Protein AF-A0AA94XYN7-F1 (afdb_monomer)

Secondary structure (DSSP, 8-state):
---GGGSEEEEEEETTEEEE-PPPPPTTEEEEEEEEETTEEEEEEES-HHHHHHHHHHHHHTT--S-HHHHHHHHHH--EEEEEEEEEES-THHHHHHHHHHHHHH--SB--PPPTT---HHHHHHHHHHHHTT-

Sequence (135 aa):
MIDYDKLEKVGEYKDGKLSLWFKKASEEEGDVYLLKFGTDTYIGSTTCMKRRMNTHISMLRSGKHQTTKMQEIFNSNMSFDIYLLMRISGIGSVVQFAEQALIKLLNPTISSCLPKGNTCPFTSNLWTISKEISQ

pLDDT: mean 81.0, std 19.33, range [34.0, 97.38]

Structure (mmCIF, N/CA/C/O backbone):
data_AF-A0AA94XYN7-F1
#
_entry.id   AF-A0AA94XYN7-F1
#
loop_
_atom_site.group_PDB
_atom_site.id
_atom_site.type_symbol
_atom_site.label_atom_id
_atom_site.label_alt_id
_atom_site.label_comp_id
_atom_site.label_asym_id
_atom_site.label_entity_id
_atom_site.label_seq_id
_atom_site.pdbx_PDB_ins_code
_atom_site.Cartn_x
_atom_site.Cartn_y
_atom_site.Cartn_z
_atom_site.occupancy
_atom_site.B_iso_or_equiv
_atom_site.auth_seq_id
_atom_site.auth_comp_id
_atom_site.auth_asym_id
_atom_site.auth_atom_id
_atom_site.pdbx_PDB_model_num
ATOM 1 N N . MET A 1 1 ? -15.675 0.434 -10.923 1.00 64.06 1 MET A N 1
ATOM 2 C CA . MET A 1 1 ? -15.481 -0.260 -9.630 1.00 64.06 1 MET A CA 1
ATOM 3 C C . MET A 1 1 ? -14.341 -1.252 -9.811 1.00 64.06 1 MET A C 1
ATOM 5 O O . MET A 1 1 ? -14.314 -1.887 -10.857 1.00 64.06 1 MET A O 1
ATOM 9 N N . ILE A 1 2 ? -13.381 -1.318 -8.882 1.00 72.69 2 ILE A N 1
ATOM 10 C CA . ILE A 1 2 ? -12.224 -2.227 -8.986 1.00 72.69 2 ILE A CA 1
ATOM 11 C C . ILE A 1 2 ? -12.712 -3.671 -8.832 1.00 72.69 2 ILE A C 1
ATOM 13 O O . ILE A 1 2 ? -13.421 -3.980 -7.876 1.00 72.69 2 ILE A O 1
ATOM 17 N N . ASP A 1 3 ? -12.336 -4.527 -9.777 1.00 79.50 3 ASP A N 1
ATOM 18 C CA . ASP A 1 3 ? -12.620 -5.961 -9.755 1.00 79.50 3 ASP A CA 1
ATOM 19 C C . ASP A 1 3 ? -11.503 -6.680 -8.982 1.00 79.50 3 ASP A C 1
ATOM 21 O O . ASP A 1 3 ? -10.444 -6.986 -9.533 1.00 79.50 3 ASP A O 1
ATOM 25 N N . TYR A 1 4 ? -11.701 -6.855 -7.673 1.00 78.81 4 TYR A N 1
ATOM 26 C CA . TYR A 1 4 ? -10.688 -7.426 -6.778 1.00 78.81 4 TYR A CA 1
ATOM 27 C C . TYR A 1 4 ? -10.422 -8.909 -7.039 1.00 78.81 4 TYR A C 1
ATOM 29 O O . TYR A 1 4 ? -9.334 -9.375 -6.716 1.00 78.81 4 TYR A O 1
ATOM 37 N N . ASP A 1 5 ? -11.364 -9.627 -7.656 1.00 80.00 5 ASP A N 1
ATOM 38 C CA . ASP A 1 5 ? -11.214 -11.055 -7.964 1.00 80.00 5 ASP A CA 1
ATOM 39 C C . ASP A 1 5 ? -10.155 -11.293 -9.049 1.00 80.00 5 ASP A C 1
ATOM 41 O O . ASP A 1 5 ? -9.602 -12.385 -9.172 1.00 80.00 5 ASP A O 1
ATOM 45 N N . LYS A 1 6 ? -9.832 -10.248 -9.819 1.00 83.62 6 LYS A N 1
ATOM 46 C CA . LYS A 1 6 ? -8.765 -10.256 -10.826 1.00 83.62 6 LYS A CA 1
ATOM 47 C C . LYS A 1 6 ? -7.420 -9.770 -10.295 1.00 83.62 6 LYS A C 1
ATOM 49 O O . LYS A 1 6 ? -6.437 -9.818 -11.032 1.00 83.62 6 LYS A O 1
ATOM 54 N N . LEU A 1 7 ? -7.367 -9.272 -9.060 1.00 87.69 7 LEU A N 1
ATOM 55 C CA . LEU A 1 7 ? -6.137 -8.771 -8.459 1.00 87.69 7 LEU A CA 1
ATOM 56 C C . LEU A 1 7 ? -5.451 -9.858 -7.637 1.00 87.69 7 LEU A C 1
ATOM 58 O O . LEU A 1 7 ? -6.077 -10.583 -6.867 1.00 87.69 7 LEU A O 1
ATOM 62 N N . GLU A 1 8 ? -4.127 -9.925 -7.742 1.00 91.38 8 GLU A N 1
ATOM 63 C CA . GLU A 1 8 ? -3.333 -10.821 -6.911 1.00 91.38 8 GLU A CA 1
ATOM 64 C C . GLU A 1 8 ? -3.298 -10.282 -5.472 1.00 91.38 8 GLU A C 1
ATOM 66 O O . GLU A 1 8 ? -2.672 -9.253 -5.197 1.00 91.38 8 GLU A O 1
ATOM 71 N N . LYS A 1 9 ? -3.968 -10.967 -4.535 1.00 94.38 9 LYS A N 1
ATOM 72 C CA . LYS A 1 9 ? -3.825 -10.688 -3.100 1.00 94.38 9 LYS A CA 1
ATOM 73 C C . LYS A 1 9 ? -2.474 -11.218 -2.625 1.00 94.38 9 LYS A C 1
ATOM 75 O O . LYS A 1 9 ? -2.249 -12.423 -2.568 1.00 94.38 9 LYS A O 1
ATOM 80 N N . VAL A 1 10 ? -1.582 -10.311 -2.248 1.00 95.06 10 VAL A N 1
ATOM 81 C CA . VAL A 1 10 ? -0.182 -10.625 -1.911 1.00 95.06 10 VAL A CA 1
ATOM 82 C C . VAL A 1 10 ? 0.126 -10.508 -0.421 1.00 95.06 10 VAL A C 1
ATOM 84 O O . VAL A 1 10 ? 1.225 -10.849 0.025 1.00 95.06 10 VAL A O 1
ATOM 87 N N . GLY A 1 11 ? -0.839 -10.047 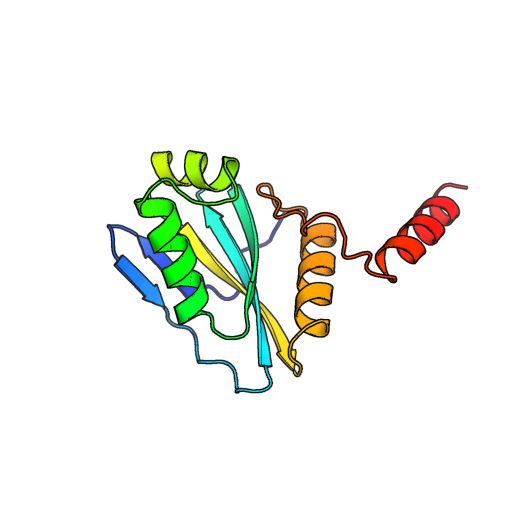0.368 1.00 95.81 11 GLY A N 1
ATOM 88 C CA . GLY A 1 11 ? -0.733 -10.029 1.815 1.00 95.81 11 GLY A CA 1
ATOM 89 C C . GLY A 1 11 ? -1.933 -9.406 2.501 1.00 95.81 11 GLY A C 1
ATOM 90 O O . GLY A 1 11 ? -2.896 -8.975 1.868 1.00 95.81 11 GLY A O 1
ATOM 91 N N . GLU A 1 12 ? -1.841 -9.347 3.819 1.00 97.38 12 GLU A N 1
ATOM 92 C CA . GLU A 1 12 ? -2.805 -8.687 4.687 1.00 97.38 12 GLU A CA 1
ATOM 93 C C . GLU A 1 12 ? -2.156 -8.319 6.021 1.00 97.38 12 GLU A C 1
ATOM 95 O O . GLU A 1 12 ? -1.203 -8.956 6.481 1.00 97.38 12 GLU A O 1
ATOM 100 N N . TYR A 1 13 ? -2.694 -7.287 6.655 1.00 97.31 13 TYR A N 1
ATOM 101 C CA . TYR A 1 13 ? -2.446 -6.976 8.050 1.00 97.31 13 TYR A CA 1
ATOM 102 C C . TYR A 1 13 ? -3.746 -7.152 8.828 1.00 97.31 13 TYR A C 1
ATOM 104 O O . TYR A 1 13 ? -4.737 -6.483 8.537 1.00 97.31 13 TYR A O 1
ATOM 112 N N . LYS A 1 14 ? -3.743 -8.047 9.815 1.00 95.94 14 LYS A N 1
ATOM 113 C CA . LYS A 1 14 ? -4.913 -8.369 10.638 1.00 95.94 14 LYS A CA 1
ATOM 114 C C . LYS A 1 14 ? -4.465 -8.872 12.008 1.00 95.94 14 LYS A C 1
ATOM 116 O O . LYS A 1 14 ? -3.401 -9.477 12.127 1.00 95.94 14 LYS A O 1
ATOM 121 N N . ASP A 1 15 ? -5.238 -8.573 13.051 1.00 92.62 15 ASP A N 1
ATOM 122 C CA . ASP A 1 15 ? -4.987 -9.033 14.428 1.00 92.62 15 ASP A CA 1
ATOM 123 C C . ASP A 1 15 ? -3.558 -8.733 14.927 1.00 92.62 15 ASP A C 1
ATOM 125 O O . ASP A 1 15 ? -2.915 -9.522 15.621 1.00 92.62 15 ASP A O 1
ATOM 129 N N . GLY A 1 16 ? -3.021 -7.574 14.525 1.00 92.44 16 GLY A N 1
ATOM 130 C CA . GLY A 1 16 ? -1.680 -7.129 14.910 1.00 92.44 16 GLY A CA 1
ATOM 131 C C . GLY A 1 16 ? -0.523 -7.780 14.144 1.00 92.44 16 GLY A C 1
ATOM 132 O O . GLY A 1 16 ? 0.635 -7.520 14.482 1.00 92.44 16 GLY A O 1
ATOM 133 N N . LYS A 1 17 ? -0.801 -8.612 13.132 1.00 94.94 17 LYS A N 1
ATOM 134 C CA . LYS A 1 17 ? 0.198 -9.380 12.378 1.00 94.94 17 LYS A CA 1
ATOM 135 C C . LYS A 1 17 ? 0.146 -9.063 10.887 1.00 94.94 17 LYS A C 1
ATOM 137 O O . LYS A 1 17 ? -0.923 -8.906 10.309 1.00 94.94 17 LYS A O 1
ATOM 142 N N . LEU A 1 18 ? 1.327 -8.992 10.273 1.00 95.50 18 LEU A N 1
ATOM 143 C CA . LEU A 1 18 ? 1.501 -8.863 8.827 1.00 95.50 18 LEU A CA 1
ATOM 144 C C . LEU A 1 18 ? 1.786 -10.241 8.223 1.00 95.50 18 LEU A C 1
ATOM 146 O O . LEU A 1 18 ? 2.810 -10.849 8.539 1.00 95.50 18 LEU A O 1
ATOM 150 N N . SER A 1 19 ? 0.921 -10.676 7.314 1.00 95.44 19 SER A N 1
ATOM 151 C CA . SER A 1 19 ? 1.116 -11.845 6.459 1.00 95.44 19 SER A CA 1
ATOM 152 C C . SER A 1 19 ? 1.441 -11.366 5.047 1.00 95.44 19 SER A C 1
ATOM 154 O O . SER A 1 19 ? 0.674 -10.615 4.452 1.00 95.44 19 SER A O 1
ATOM 156 N N . LEU A 1 20 ? 2.589 -11.772 4.506 1.00 90.69 20 LEU A N 1
ATOM 157 C CA . LEU A 1 20 ? 2.999 -11.458 3.135 1.00 90.69 20 LEU A CA 1
ATOM 158 C C . LEU A 1 20 ? 3.317 -12.756 2.396 1.00 90.69 20 LEU A C 1
ATOM 160 O O . LEU A 1 20 ? 4.221 -13.486 2.798 1.00 90.69 20 LEU A O 1
ATOM 164 N N . TRP A 1 21 ? 2.611 -12.999 1.295 1.00 89.56 21 TRP A N 1
ATOM 165 C CA . TRP A 1 21 ? 2.809 -14.145 0.392 1.00 89.56 21 TRP A CA 1
ATOM 166 C C . TRP A 1 21 ? 3.534 -13.746 -0.899 1.00 89.56 21 TRP A C 1
ATOM 168 O O . TRP A 1 21 ? 3.676 -14.526 -1.836 1.00 89.56 21 TRP A O 1
ATOM 178 N N . PHE A 1 22 ? 4.012 -12.507 -0.931 1.00 81.44 22 PHE A N 1
ATOM 179 C CA . PHE A 1 22 ? 4.655 -11.884 -2.069 1.00 81.44 22 PHE A CA 1
ATOM 180 C C . PHE A 1 22 ? 6.068 -12.419 -2.331 1.00 81.44 22 PHE A C 1
ATOM 182 O O . PHE A 1 22 ? 6.921 -12.431 -1.438 1.00 81.44 22 PHE A O 1
ATOM 189 N N . LYS A 1 23 ? 6.363 -12.761 -3.590 1.00 77.44 23 LYS A N 1
ATOM 190 C CA . LYS A 1 23 ? 7.738 -13.017 -4.043 1.00 77.44 23 LYS A CA 1
ATOM 191 C C . LYS A 1 23 ? 8.463 -11.691 -4.244 1.00 77.44 23 LYS A C 1
ATOM 193 O O . LYS A 1 23 ? 7.996 -10.857 -5.016 1.00 77.44 23 LYS A O 1
ATOM 198 N N . LYS A 1 24 ? 9.606 -11.523 -3.570 1.00 69.75 24 LYS A N 1
ATOM 199 C CA . LYS A 1 24 ? 10.456 -10.324 -3.660 1.00 69.75 24 LYS A CA 1
ATOM 200 C C . LYS A 1 24 ? 10.702 -9.965 -5.135 1.00 69.75 24 LYS A C 1
ATOM 202 O O . LYS A 1 24 ? 11.109 -10.833 -5.904 1.00 69.75 24 LYS A O 1
ATOM 207 N N . ALA A 1 25 ? 10.443 -8.710 -5.494 1.00 69.31 25 ALA A N 1
ATOM 208 C CA . ALA A 1 25 ? 10.851 -8.142 -6.773 1.00 69.31 25 ALA A CA 1
ATOM 209 C C . ALA A 1 25 ? 12.384 -8.203 -6.911 1.00 69.31 25 ALA A C 1
ATOM 211 O O . ALA A 1 25 ? 13.104 -8.197 -5.900 1.00 69.31 25 ALA A O 1
ATOM 212 N N . SER A 1 26 ? 12.888 -8.303 -8.140 1.00 74.12 26 SER A N 1
ATOM 213 C CA . SER A 1 26 ? 14.326 -8.176 -8.385 1.00 74.12 26 SER A CA 1
ATOM 214 C C . SER A 1 26 ? 14.816 -6.778 -7.966 1.00 74.12 26 SER A C 1
ATOM 216 O O . SER A 1 26 ? 14.020 -5.865 -7.747 1.00 74.12 26 SER A O 1
ATOM 218 N N . GLU A 1 27 ? 16.127 -6.587 -7.802 1.00 76.56 27 GLU A N 1
ATOM 219 C CA . GLU A 1 27 ? 16.674 -5.283 -7.371 1.00 76.56 27 GLU A CA 1
ATOM 220 C C . GLU A 1 27 ? 16.428 -4.156 -8.387 1.00 76.56 27 GLU A C 1
ATOM 222 O O . GLU A 1 27 ? 16.490 -2.978 -8.036 1.00 76.56 27 GLU A O 1
ATOM 227 N N . GLU A 1 28 ? 16.086 -4.525 -9.620 1.00 81.44 28 GLU A N 1
ATOM 228 C CA . GLU A 1 28 ? 15.788 -3.621 -10.728 1.00 81.44 28 GLU A CA 1
ATOM 229 C C . GLU A 1 28 ? 14.283 -3.412 -10.936 1.00 81.44 28 GLU A C 1
ATOM 231 O O . GLU A 1 28 ? 13.880 -2.720 -11.867 1.00 81.44 28 GLU A O 1
ATOM 236 N N . GLU A 1 29 ? 13.436 -3.991 -10.085 1.00 86.00 29 GLU A N 1
ATOM 237 C CA . GLU A 1 29 ? 11.984 -3.929 -10.210 1.00 86.00 29 GLU A CA 1
ATOM 238 C C . GLU A 1 29 ? 11.335 -3.048 -9.135 1.00 86.00 29 GLU A C 1
ATOM 240 O O . GLU A 1 29 ? 11.784 -2.937 -7.988 1.00 86.00 29 GLU A O 1
ATOM 245 N N . GLY A 1 30 ? 10.221 -2.430 -9.515 1.00 89.94 30 GLY A N 1
ATOM 246 C CA . GLY A 1 30 ? 9.301 -1.762 -8.609 1.00 89.94 30 GLY A CA 1
ATOM 247 C C . GLY A 1 30 ? 7.900 -2.348 -8.691 1.00 89.94 30 GLY A C 1
ATOM 248 O O . GLY A 1 30 ? 7.474 -2.868 -9.720 1.00 89.94 30 GLY A O 1
ATOM 249 N N . ASP A 1 31 ? 7.165 -2.209 -7.596 1.00 92.06 31 ASP A N 1
ATOM 250 C CA . ASP A 1 31 ? 5.792 -2.663 -7.463 1.00 92.06 31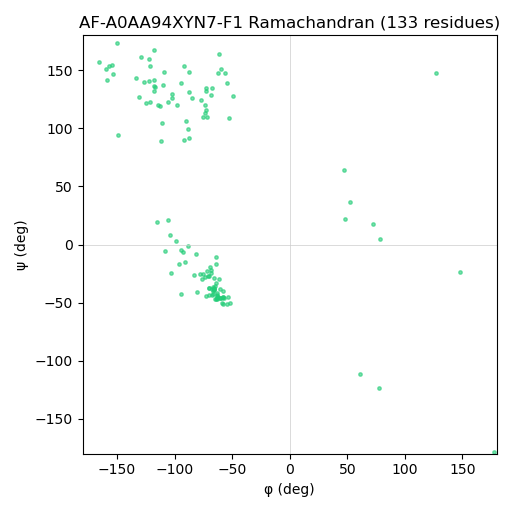 ASP A CA 1
ATOM 251 C C . ASP A 1 31 ? 4.869 -1.473 -7.205 1.00 92.06 31 ASP A C 1
ATOM 253 O O . ASP A 1 31 ? 5.151 -0.608 -6.364 1.00 92.06 31 ASP A O 1
ATOM 257 N N . VAL A 1 32 ? 3.726 -1.471 -7.886 1.00 93.50 32 VAL A N 1
ATOM 258 C CA . VAL A 1 32 ? 2.567 -0.655 -7.529 1.00 93.50 32 VAL A CA 1
ATOM 259 C C . VAL A 1 32 ? 1.559 -1.562 -6.837 1.00 93.50 32 VAL A C 1
ATOM 261 O O . VAL A 1 32 ? 1.173 -2.606 -7.368 1.00 93.50 32 VAL A O 1
ATOM 264 N N . TYR A 1 33 ? 1.143 -1.171 -5.638 1.00 94.44 33 TYR A N 1
ATOM 265 C CA . TYR A 1 33 ? 0.239 -1.938 -4.791 1.00 94.44 33 TYR A CA 1
ATOM 266 C C . TYR A 1 33 ? -1.010 -1.140 -4.443 1.00 94.44 33 TYR A C 1
ATOM 268 O O . TYR A 1 33 ? -1.026 0.093 -4.474 1.00 94.44 33 TYR A O 1
ATOM 276 N N . LEU A 1 34 ? -2.044 -1.877 -4.054 1.00 95.50 34 LEU A N 1
ATOM 277 C CA . LEU A 1 34 ? -3.276 -1.355 -3.495 1.00 95.50 34 LEU A CA 1
ATOM 278 C C . LEU A 1 34 ? -3.447 -1.880 -2.072 1.00 95.50 34 LEU A C 1
ATOM 280 O O . LEU A 1 34 ? -3.326 -3.079 -1.826 1.00 95.50 34 LEU A O 1
ATOM 284 N N . LEU A 1 35 ? -3.754 -0.982 -1.141 1.00 96.00 35 LEU A N 1
ATOM 285 C CA . LEU A 1 35 ? -4.209 -1.326 0.201 1.00 96.00 35 LEU A CA 1
ATOM 286 C C . LEU A 1 35 ? -5.717 -1.135 0.273 1.00 96.00 35 LEU A C 1
ATOM 288 O O . LEU A 1 35 ? -6.216 -0.071 -0.095 1.00 96.00 35 LEU A O 1
ATOM 292 N N . LYS A 1 36 ? -6.433 -2.148 0.753 1.00 95.38 36 LYS A N 1
ATOM 293 C CA . LYS A 1 36 ? -7.890 -2.114 0.909 1.00 95.38 36 LYS A CA 1
ATOM 294 C C . LYS A 1 36 ? -8.251 -2.149 2.390 1.00 95.38 36 LYS A C 1
ATOM 296 O O . LYS A 1 36 ? -7.947 -3.119 3.080 1.00 95.38 36 LYS A O 1
ATOM 301 N N . PHE A 1 37 ? -8.924 -1.106 2.857 1.00 94.06 37 PHE A N 1
ATOM 302 C CA . PHE A 1 37 ? -9.420 -0.948 4.220 1.00 94.06 37 PHE A CA 1
ATOM 303 C C . PHE A 1 37 ? -10.951 -0.994 4.198 1.00 94.06 37 PHE A C 1
ATOM 305 O O . PHE A 1 37 ? -11.610 0.032 4.033 1.00 94.06 37 PHE A O 1
ATOM 312 N N . GLY A 1 38 ? -11.541 -2.184 4.310 1.00 89.19 38 GLY A N 1
ATOM 313 C CA . GLY A 1 38 ? -12.984 -2.336 4.106 1.00 89.19 38 GLY A CA 1
ATOM 314 C C . GLY A 1 38 ? -13.380 -1.921 2.683 1.00 89.19 38 GLY A C 1
ATOM 315 O O . GLY A 1 38 ? -13.011 -2.594 1.721 1.00 89.19 38 GLY A O 1
ATOM 316 N N . THR A 1 39 ? -14.117 -0.817 2.543 1.00 89.75 39 THR A N 1
ATOM 317 C CA . THR A 1 39 ? -14.512 -0.239 1.244 1.00 89.75 39 THR A CA 1
ATOM 318 C C . THR A 1 39 ? -13.522 0.787 0.700 1.00 89.75 39 THR A C 1
ATOM 320 O O . THR A 1 39 ? -13.595 1.137 -0.478 1.00 89.75 39 THR A O 1
ATOM 323 N N . ASP A 1 40 ? -12.610 1.279 1.536 1.00 92.69 40 ASP A N 1
ATOM 324 C CA . ASP A 1 40 ? -11.652 2.304 1.155 1.00 92.69 40 ASP A CA 1
ATOM 325 C C . ASP A 1 40 ? -10.382 1.716 0.553 1.00 92.69 40 ASP A C 1
ATOM 327 O O . ASP A 1 40 ? -9.936 0.626 0.915 1.00 92.69 40 ASP A O 1
ATOM 331 N N . THR A 1 41 ? -9.773 2.455 -0.369 1.00 94.19 41 THR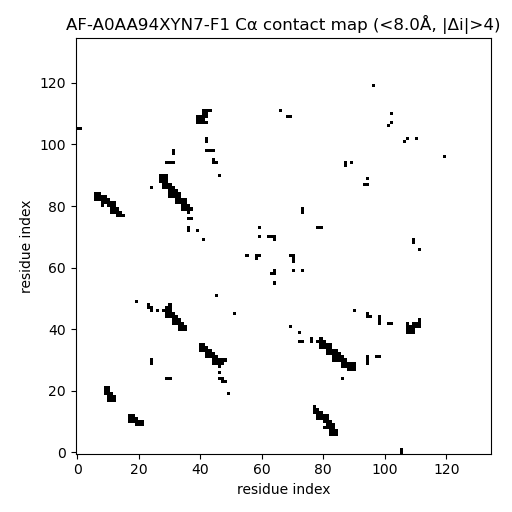 A N 1
ATOM 332 C CA . THR A 1 41 ? -8.583 2.007 -1.091 1.00 94.19 41 THR A CA 1
ATOM 333 C C . THR A 1 41 ? -7.516 3.075 -1.151 1.00 94.19 41 THR A C 1
ATOM 335 O O . THR A 1 41 ? -7.807 4.255 -1.313 1.00 94.19 41 THR A O 1
ATOM 338 N N . TYR A 1 42 ? -6.270 2.636 -1.051 1.00 94.19 42 TYR A N 1
ATOM 339 C CA . TYR A 1 42 ? -5.068 3.441 -1.200 1.00 94.19 42 TYR A CA 1
ATOM 340 C C . TYR A 1 42 ? -4.169 2.788 -2.244 1.00 94.19 42 TYR A C 1
ATOM 342 O O . TYR A 1 42 ? -4.033 1.567 -2.249 1.00 94.19 42 TYR A O 1
ATOM 350 N N . ILE A 1 43 ? -3.531 3.584 -3.096 1.00 93.94 43 ILE A N 1
ATOM 351 C CA . ILE A 1 43 ? -2.535 3.100 -4.056 1.00 93.94 43 ILE A CA 1
ATOM 352 C C . ILE A 1 43 ? -1.201 3.739 -3.711 1.00 93.94 43 ILE A C 1
ATOM 354 O O . ILE A 1 43 ? -1.129 4.938 -3.456 1.00 93.94 43 ILE A O 1
ATOM 358 N N . GLY A 1 44 ? -0.148 2.933 -3.726 1.00 93.19 44 GLY A N 1
ATOM 359 C CA . GLY A 1 44 ? 1.209 3.414 -3.551 1.00 93.19 44 GLY A CA 1
ATOM 360 C C . GLY A 1 44 ? 2.200 2.540 -4.296 1.00 93.19 44 GLY A C 1
ATOM 361 O O . GLY A 1 44 ? 1.861 1.481 -4.821 1.00 93.19 44 GLY A O 1
ATOM 362 N N . SER A 1 45 ? 3.451 2.980 -4.316 1.00 92.62 45 SER A N 1
ATOM 363 C CA . SER A 1 45 ? 4.530 2.221 -4.934 1.00 92.62 45 SER A CA 1
ATOM 364 C C . SER A 1 45 ? 5.748 2.034 -4.037 1.00 92.62 45 SER A C 1
ATOM 366 O O . SER A 1 45 ? 5.916 2.689 -2.988 1.00 92.62 45 SER A O 1
ATOM 368 N N . THR A 1 46 ? 6.574 1.053 -4.402 1.00 91.12 46 THR A N 1
ATOM 369 C CA . THR A 1 46 ? 7.796 0.701 -3.682 1.00 91.12 46 THR A CA 1
ATOM 370 C C . THR A 1 46 ? 8.719 -0.209 -4.492 1.00 91.12 46 THR A C 1
ATOM 372 O O . THR A 1 46 ? 8.268 -0.945 -5.352 1.00 91.12 46 THR A O 1
ATOM 375 N N . THR A 1 47 ? 10.008 -0.215 -4.158 1.00 89.31 47 THR A N 1
ATOM 376 C CA . THR A 1 47 ? 10.976 -1.241 -4.594 1.00 89.31 47 THR A CA 1
ATOM 377 C C . THR A 1 47 ? 11.135 -2.371 -3.571 1.00 89.31 47 THR A C 1
ATOM 379 O O . THR A 1 47 ? 11.875 -3.325 -3.777 1.00 89.31 47 THR A O 1
ATOM 382 N N . CYS A 1 48 ? 10.492 -2.261 -2.402 1.00 88.56 48 CYS A N 1
ATOM 383 C CA . CYS A 1 48 ? 10.553 -3.286 -1.366 1.00 88.56 48 CYS A CA 1
ATOM 384 C C . CYS A 1 48 ? 9.256 -3.317 -0.555 1.00 88.56 48 CYS A C 1
ATOM 386 O O . CYS A 1 48 ? 9.110 -2.603 0.446 1.00 88.56 48 CYS A O 1
ATOM 388 N N . MET A 1 49 ? 8.341 -4.202 -0.965 1.00 90.31 49 MET A N 1
ATOM 389 C CA . MET A 1 49 ? 7.021 -4.382 -0.354 1.00 90.31 49 MET A CA 1
ATOM 390 C C . MET A 1 49 ? 7.099 -4.578 1.161 1.00 90.31 49 MET A C 1
ATOM 392 O O . MET A 1 49 ? 6.472 -3.843 1.918 1.00 90.31 49 MET A O 1
ATOM 396 N N . LYS A 1 50 ? 7.949 -5.504 1.628 1.00 91.31 50 LYS A N 1
ATOM 397 C CA . LYS A 1 50 ? 8.101 -5.802 3.062 1.00 91.31 50 LYS A CA 1
ATOM 398 C C . LYS A 1 50 ? 8.496 -4.564 3.869 1.00 91.31 50 LYS A C 1
ATOM 400 O O . LYS A 1 50 ? 7.917 -4.305 4.922 1.00 91.31 50 LYS A O 1
ATOM 405 N N . ARG A 1 51 ? 9.465 -3.782 3.380 1.00 91.38 51 ARG A N 1
ATOM 406 C CA . ARG A 1 51 ? 9.895 -2.546 4.048 1.00 91.38 51 ARG A CA 1
ATOM 407 C C . ARG A 1 51 ? 8.764 -1.519 4.058 1.00 91.38 51 ARG A C 1
ATOM 409 O O . ARG A 1 51 ? 8.467 -0.974 5.114 1.00 91.38 51 ARG A O 1
ATOM 416 N N . ARG A 1 52 ? 8.104 -1.304 2.915 1.00 93.44 52 ARG A N 1
ATOM 417 C CA . ARG A 1 52 ? 7.006 -0.337 2.772 1.00 93.44 52 ARG A CA 1
ATOM 418 C C . ARG A 1 52 ? 5.826 -0.653 3.686 1.00 93.44 52 ARG A C 1
ATOM 420 O O . ARG A 1 52 ? 5.351 0.245 4.375 1.00 93.44 52 ARG A O 1
ATOM 427 N N . MET A 1 53 ? 5.401 -1.914 3.745 1.00 95.44 53 MET A N 1
ATOM 428 C CA . MET A 1 53 ? 4.299 -2.347 4.608 1.00 95.44 53 MET A CA 1
ATOM 429 C C . MET A 1 53 ? 4.630 -2.153 6.088 1.00 95.44 53 MET A C 1
ATOM 431 O O . MET A 1 53 ? 3.827 -1.588 6.824 1.00 95.44 53 MET A O 1
ATOM 435 N N . ASN A 1 54 ? 5.843 -2.518 6.516 1.00 94.50 54 ASN A N 1
ATOM 436 C CA . ASN A 1 54 ? 6.286 -2.266 7.888 1.00 94.50 54 ASN A CA 1
ATOM 437 C C . ASN A 1 54 ? 6.312 -0.768 8.229 1.00 94.50 54 ASN A C 1
ATOM 439 O O . ASN A 1 54 ? 5.933 -0.390 9.337 1.00 94.50 54 ASN A O 1
ATOM 443 N N . THR A 1 55 ? 6.710 0.096 7.289 1.00 95.06 55 THR A N 1
ATOM 444 C CA . THR A 1 55 ? 6.657 1.553 7.476 1.00 95.06 55 THR A CA 1
ATOM 445 C C . THR A 1 55 ? 5.221 2.046 7.655 1.00 95.06 55 THR A C 1
ATOM 447 O O . THR A 1 55 ? 4.966 2.785 8.605 1.00 95.06 55 THR A O 1
ATOM 450 N N . HIS A 1 56 ? 4.278 1.611 6.809 1.00 95.50 56 HIS A N 1
ATOM 451 C CA . HIS A 1 56 ? 2.861 1.952 6.984 1.00 95.50 56 HIS A CA 1
ATOM 452 C C . HIS A 1 56 ? 2.347 1.499 8.349 1.00 95.50 56 HIS A C 1
ATOM 454 O O . HIS A 1 56 ? 1.828 2.322 9.094 1.00 95.50 56 HIS A O 1
ATOM 460 N N . ILE A 1 57 ? 2.559 0.233 8.718 1.00 95.62 57 ILE A N 1
ATOM 461 C CA . ILE A 1 57 ? 2.094 -0.328 9.995 1.00 95.62 57 ILE A CA 1
ATOM 462 C C . ILE A 1 57 ? 2.678 0.441 11.181 1.00 95.62 57 ILE A C 1
ATOM 464 O O . ILE A 1 57 ? 1.942 0.796 12.096 1.00 95.62 57 ILE A O 1
ATOM 468 N N . SER A 1 58 ? 3.981 0.730 11.173 1.00 95.94 58 SER A N 1
ATOM 469 C CA . SER A 1 58 ? 4.639 1.473 12.254 1.00 95.94 58 SER A CA 1
ATOM 470 C C . SER A 1 58 ? 4.049 2.879 12.426 1.00 95.94 58 SER A C 1
ATOM 472 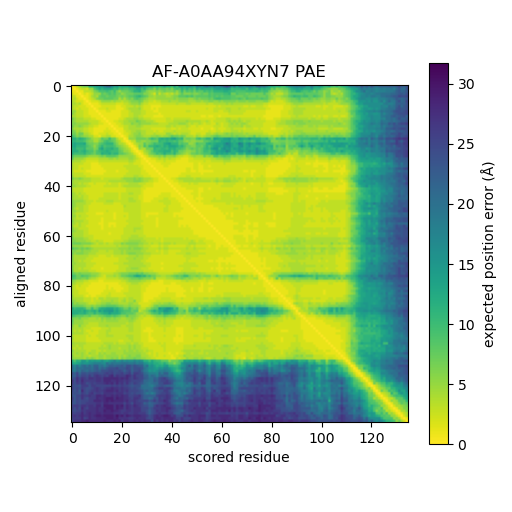O O . SER A 1 58 ? 3.703 3.285 13.539 1.00 95.94 58 SER A O 1
ATOM 474 N N . MET A 1 59 ? 3.856 3.613 11.325 1.00 94.75 59 MET A N 1
ATOM 475 C CA . MET A 1 59 ? 3.260 4.952 11.368 1.00 94.75 59 MET A CA 1
ATOM 476 C C . MET A 1 59 ? 1.785 4.914 11.781 1.00 94.75 59 MET A C 1
ATOM 478 O O . MET A 1 59 ? 1.378 5.698 12.631 1.00 94.75 59 MET A O 1
ATOM 482 N N . LEU A 1 60 ? 1.006 3.976 11.238 1.00 95.88 60 LEU A N 1
ATOM 483 C CA . LEU A 1 60 ? -0.412 3.814 11.562 1.00 95.88 60 LEU A CA 1
ATOM 484 C C . LEU A 1 60 ? -0.616 3.441 13.033 1.00 95.88 60 LEU A C 1
ATOM 486 O O . LEU A 1 60 ? -1.424 4.055 13.721 1.00 95.88 60 LEU A O 1
ATOM 490 N N . ARG A 1 61 ? 0.161 2.488 13.556 1.00 95.00 61 ARG A N 1
ATOM 491 C CA . ARG A 1 61 ? 0.084 2.084 14.969 1.00 95.00 61 ARG A CA 1
ATOM 492 C C . ARG A 1 61 ? 0.520 3.180 15.934 1.00 95.00 61 ARG A C 1
ATOM 494 O O . ARG A 1 61 ? 0.061 3.192 17.069 1.00 95.00 61 ARG A O 1
ATOM 501 N N .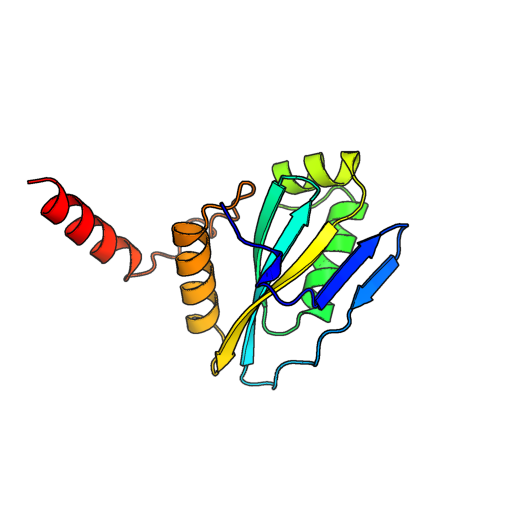 SER A 1 62 ? 1.418 4.065 15.509 1.00 95.12 62 SER A N 1
ATOM 502 C CA . SER A 1 62 ? 1.865 5.199 16.323 1.00 95.12 62 SER A CA 1
ATOM 503 C C . SER A 1 62 ? 0.997 6.449 16.165 1.00 95.12 62 SER A C 1
ATOM 505 O O . SER A 1 62 ? 1.275 7.448 16.826 1.00 95.12 62 SER A O 1
ATOM 507 N N . GLY A 1 63 ? -0.036 6.417 15.314 1.00 93.75 63 GLY A N 1
ATOM 508 C CA . GLY A 1 63 ? -0.904 7.570 15.064 1.00 93.75 63 GLY A CA 1
ATOM 509 C C . GLY A 1 63 ? -0.244 8.683 14.243 1.00 93.75 63 GLY A C 1
ATOM 510 O O . GLY A 1 63 ? -0.700 9.821 14.284 1.00 93.75 63 GLY A O 1
ATOM 511 N N . LYS A 1 64 ? 0.863 8.391 13.548 1.00 93.38 64 LYS A N 1
ATOM 512 C CA . LYS A 1 64 ? 1.723 9.376 12.865 1.00 93.38 64 LYS A CA 1
ATOM 513 C C . LYS A 1 64 ? 1.743 9.203 11.347 1.00 93.38 64 LYS A C 1
ATOM 515 O O . LYS A 1 64 ? 2.678 9.654 10.684 1.00 93.38 64 LYS A O 1
ATOM 520 N N . HIS A 1 65 ? 0.758 8.513 10.777 1.00 92.19 65 HIS A N 1
ATOM 521 C CA . HIS A 1 65 ? 0.691 8.348 9.331 1.00 92.19 65 HIS A CA 1
ATOM 522 C C . HIS A 1 65 ? 0.405 9.686 8.632 1.00 92.19 65 HIS A C 1
ATOM 524 O O . HIS A 1 65 ? -0.471 10.438 9.042 1.00 92.19 65 HIS A O 1
ATOM 530 N N . GLN A 1 66 ? 1.140 9.975 7.554 1.00 88.38 66 GLN A N 1
ATOM 531 C CA . GLN A 1 66 ? 1.071 11.265 6.849 1.00 88.38 66 GLN A CA 1
ATOM 532 C C . GLN A 1 66 ? -0.300 11.527 6.212 1.00 88.38 66 GLN A C 1
ATOM 534 O O . GLN A 1 66 ? -0.749 12.665 6.119 1.00 88.38 66 GLN A O 1
ATOM 539 N N . THR A 1 67 ? -0.968 10.469 5.759 1.00 88.12 67 THR A N 1
ATOM 540 C CA . THR A 1 67 ? -2.322 10.548 5.206 1.00 88.12 67 THR A CA 1
ATOM 541 C C . THR A 1 67 ? -3.344 10.409 6.331 1.00 88.12 67 THR A C 1
ATOM 543 O O . THR A 1 67 ? -3.647 9.284 6.733 1.00 88.12 67 THR A O 1
ATOM 546 N N . THR A 1 68 ? -3.896 11.530 6.806 1.00 90.31 68 THR A N 1
ATOM 547 C CA . THR A 1 68 ? -4.873 11.572 7.913 1.00 90.31 68 THR A CA 1
ATOM 548 C C . THR A 1 68 ? -6.063 10.648 7.673 1.00 90.31 68 THR A C 1
ATOM 550 O O . THR A 1 68 ? -6.385 9.837 8.532 1.00 90.31 68 THR A O 1
ATOM 553 N N . LYS A 1 69 ? -6.634 10.658 6.461 1.00 90.69 69 LYS A N 1
ATOM 554 C CA . LYS A 1 69 ? -7.755 9.775 6.101 1.00 90.69 69 LYS A CA 1
ATOM 555 C C . LYS A 1 69 ? -7.418 8.287 6.279 1.00 90.69 69 LYS A C 1
ATOM 557 O O . LYS A 1 69 ? -8.229 7.513 6.769 1.00 90.69 69 LYS A O 1
ATOM 562 N N . MET A 1 70 ? -6.201 7.881 5.917 1.00 92.69 70 MET A N 1
ATOM 563 C CA . MET A 1 70 ? -5.740 6.500 6.097 1.00 92.69 70 MET A CA 1
ATOM 564 C C . MET A 1 70 ? -5.583 6.145 7.581 1.00 92.69 70 MET A C 1
ATOM 566 O O . MET A 1 70 ? -5.913 5.031 7.977 1.00 92.69 70 MET A O 1
ATOM 570 N N . GLN A 1 71 ? -5.106 7.091 8.397 1.00 94.38 71 GLN A N 1
ATOM 571 C CA . GLN A 1 71 ? -4.998 6.928 9.847 1.00 94.38 71 GLN A CA 1
ATOM 572 C C . GLN A 1 71 ? -6.375 6.758 10.498 1.00 94.38 71 GLN A C 1
ATOM 574 O O . GLN A 1 71 ? -6.556 5.849 11.301 1.00 94.38 71 GLN A O 1
ATOM 579 N N . GLU A 1 72 ? -7.337 7.608 10.136 1.00 94.06 72 GLU A N 1
ATOM 580 C CA . GLU A 1 72 ? -8.715 7.557 10.637 1.00 94.06 72 GLU A CA 1
ATOM 581 C C . GLU A 1 72 ? -9.367 6.208 10.325 1.00 94.06 72 GLU A C 1
ATOM 583 O O . GLU A 1 72 ? -9.850 5.532 11.231 1.00 94.06 72 GLU A O 1
ATOM 588 N N . ILE A 1 73 ? -9.292 5.766 9.066 1.00 93.69 73 ILE A N 1
ATOM 589 C CA . ILE A 1 73 ? -9.859 4.483 8.631 1.00 93.69 73 ILE A CA 1
ATOM 590 C C . ILE A 1 73 ? -9.175 3.305 9.339 1.00 93.69 73 ILE A C 1
ATOM 592 O O . ILE A 1 73 ? -9.834 2.351 9.763 1.00 93.69 73 ILE A O 1
ATOM 596 N N . PHE A 1 74 ? -7.850 3.354 9.492 1.00 94.62 74 PHE A N 1
ATOM 597 C CA . PHE A 1 74 ? -7.122 2.302 10.193 1.00 94.62 74 PHE A 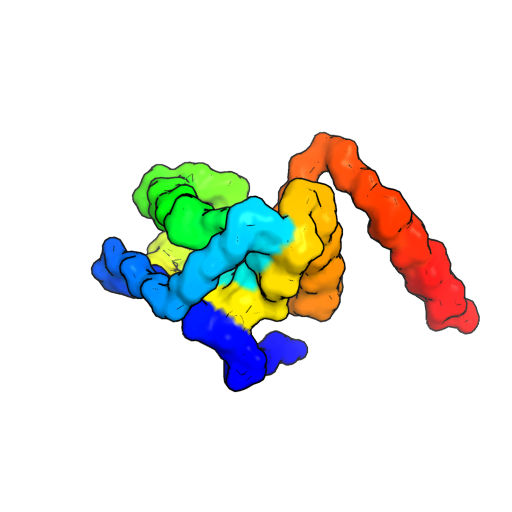CA 1
ATOM 598 C C . PHE A 1 74 ? -7.485 2.233 11.677 1.00 94.62 74 PHE A C 1
ATOM 600 O O . PHE A 1 74 ? -7.605 1.132 12.200 1.00 94.62 74 PHE A O 1
ATOM 607 N N . ASN A 1 75 ? -7.714 3.365 12.346 1.00 93.81 75 ASN A N 1
ATOM 608 C CA . ASN A 1 75 ? -8.129 3.372 13.750 1.00 93.81 75 ASN A CA 1
ATOM 609 C C . ASN A 1 75 ? -9.473 2.654 13.964 1.00 93.81 75 ASN A C 1
ATOM 611 O O . ASN A 1 75 ? -9.687 2.078 15.027 1.00 93.81 75 ASN A O 1
ATOM 615 N N . SER A 1 76 ? -10.360 2.660 12.964 1.00 91.31 76 SER A N 1
ATOM 616 C CA . SER A 1 76 ? -11.642 1.950 13.021 1.00 91.31 76 SER A CA 1
ATOM 617 C C . SER A 1 76 ? -11.521 0.454 12.718 1.00 91.31 76 SER A C 1
ATOM 619 O O . SER A 1 76 ? -12.159 -0.355 13.383 1.00 91.31 76 SER A O 1
ATOM 621 N N . ASN A 1 77 ? -10.708 0.076 11.725 1.00 86.75 77 ASN A N 1
ATOM 622 C CA . ASN A 1 77 ? -10.689 -1.295 11.191 1.00 86.75 77 ASN A CA 1
ATOM 623 C C . ASN A 1 77 ? -9.504 -2.145 11.672 1.00 86.75 77 ASN A C 1
ATOM 625 O O . ASN A 1 77 ? -9.566 -3.374 11.624 1.00 86.75 77 ASN A O 1
ATOM 629 N N . MET A 1 78 ? -8.399 -1.502 12.064 1.00 91.88 78 MET A N 1
ATOM 630 C CA . MET A 1 78 ? -7.124 -2.096 12.500 1.00 91.88 78 MET A CA 1
ATOM 631 C C . MET A 1 78 ? -6.577 -3.198 11.573 1.00 91.88 78 MET A C 1
ATOM 633 O O . MET A 1 78 ? -5.774 -4.037 11.984 1.00 91.88 78 MET A O 1
ATOM 637 N N . SER A 1 79 ? -7.006 -3.196 10.311 1.00 95.38 79 SER A N 1
ATOM 638 C CA . SER A 1 79 ? -6.716 -4.230 9.325 1.00 95.38 79 SER A CA 1
ATOM 639 C C . SER A 1 79 ? -6.780 -3.682 7.901 1.00 95.38 79 SER A C 1
ATOM 641 O O . SER A 1 79 ? -7.446 -2.675 7.642 1.00 95.38 79 SER A O 1
ATOM 643 N N . PHE A 1 80 ? -6.053 -4.327 6.990 1.00 96.75 80 PHE A N 1
ATOM 644 C CA . PHE A 1 80 ? -6.111 -4.059 5.555 1.00 96.75 80 PHE A CA 1
ATOM 645 C C . PHE A 1 80 ? -5.587 -5.236 4.735 1.00 96.75 80 PHE A C 1
ATOM 647 O O . PHE A 1 80 ? -4.679 -5.951 5.160 1.00 96.75 80 PHE A O 1
ATOM 654 N N . ASP A 1 81 ? -6.114 -5.384 3.526 1.00 96.81 81 ASP A N 1
ATOM 655 C CA . ASP A 1 81 ? -5.589 -6.305 2.520 1.00 96.81 81 ASP A CA 1
ATOM 656 C C . ASP A 1 81 ? -4.574 -5.598 1.616 1.00 96.81 81 ASP A C 1
ATOM 658 O O . ASP A 1 81 ? -4.655 -4.386 1.405 1.00 96.81 81 ASP A O 1
ATOM 662 N N . ILE A 1 82 ? -3.650 -6.368 1.042 1.00 96.69 82 ILE A N 1
ATOM 663 C CA . ILE A 1 82 ? -2.610 -5.892 0.130 1.00 96.69 82 ILE A CA 1
ATOM 664 C C . ILE A 1 82 ? -2.764 -6.624 -1.202 1.00 96.69 82 ILE A C 1
ATOM 666 O O . ILE A 1 82 ? -2.668 -7.852 -1.258 1.00 96.69 82 ILE A O 1
ATOM 670 N N . TYR A 1 83 ? -2.941 -5.865 -2.277 1.00 95.50 83 TYR A N 1
ATOM 671 C CA . TYR A 1 83 ? -3.038 -6.373 -3.642 1.00 95.50 83 TYR A CA 1
ATOM 672 C C . TYR A 1 83 ? -1.895 -5.828 -4.496 1.00 95.50 83 TYR A C 1
ATOM 674 O O . TYR A 1 83 ? -1.516 -4.661 -4.363 1.00 95.50 83 TYR A O 1
ATOM 682 N N . LEU A 1 84 ? -1.357 -6.657 -5.387 1.00 93.44 84 LEU A N 1
ATOM 683 C CA . LEU A 1 84 ? -0.421 -6.212 -6.414 1.00 93.44 84 LEU A CA 1
ATOM 684 C C . LEU A 1 84 ? -1.212 -5.700 -7.620 1.00 93.44 84 LEU A C 1
ATOM 686 O O . LEU A 1 84 ? -2.063 -6.409 -8.152 1.00 93.44 84 LEU A O 1
ATOM 690 N N . LEU A 1 85 ? -0.933 -4.468 -8.047 1.00 93.00 85 LEU A N 1
ATOM 691 C CA . LEU A 1 85 ? -1.522 -3.903 -9.262 1.00 93.00 85 LEU A CA 1
ATOM 692 C C . LEU A 1 85 ? -0.609 -4.101 -10.467 1.00 93.00 85 LEU A C 1
ATOM 694 O O . LEU A 1 85 ? -1.078 -4.398 -11.561 1.00 93.00 85 LEU A O 1
ATOM 698 N N . MET A 1 86 ? 0.692 -3.884 -10.279 1.00 90.56 86 MET A N 1
ATOM 699 C CA . MET A 1 86 ? 1.660 -3.936 -11.365 1.00 90.56 86 MET A CA 1
ATOM 700 C C . MET A 1 86 ? 3.063 -4.163 -10.820 1.00 90.56 86 MET A C 1
ATOM 702 O O . MET A 1 86 ? 3.440 -3.564 -9.812 1.00 90.56 86 MET A O 1
ATOM 706 N N . ARG A 1 87 ? 3.847 -4.967 -11.537 1.00 90.25 87 ARG A N 1
ATOM 707 C CA . ARG A 1 87 ? 5.299 -5.042 -11.390 1.00 90.25 87 ARG A CA 1
ATOM 708 C C . ARG A 1 87 ? 5.959 -4.440 -12.619 1.00 90.25 87 ARG A C 1
ATOM 710 O O . ARG A 1 87 ? 5.508 -4.674 -13.738 1.00 90.25 87 ARG A O 1
ATOM 717 N N . ILE A 1 88 ? 6.995 -3.646 -12.399 1.00 88.06 88 ILE A N 1
ATOM 718 C CA . ILE A 1 88 ? 7.619 -2.820 -13.424 1.00 88.06 88 ILE A CA 1
ATOM 719 C C . ILE A 1 88 ? 9.118 -3.049 -13.375 1.00 88.06 88 ILE A C 1
ATOM 721 O O . ILE A 1 88 ? 9.733 -2.875 -12.326 1.00 88.06 88 ILE A O 1
ATOM 725 N N . SER A 1 89 ? 9.702 -3.394 -14.518 1.00 83.50 89 SER A N 1
ATOM 726 C CA . SER A 1 89 ? 11.149 -3.368 -14.703 1.00 83.50 89 SER A CA 1
ATOM 727 C C . SER A 1 89 ? 11.600 -1.909 -14.802 1.00 83.50 89 SER A C 1
ATOM 729 O O . SER A 1 89 ? 11.191 -1.180 -15.706 1.00 83.50 89 SER A O 1
ATOM 731 N N . GLY A 1 90 ? 12.397 -1.463 -13.838 1.00 74.94 90 GLY A N 1
ATOM 732 C CA . GLY A 1 90 ? 12.822 -0.080 -13.660 1.00 74.94 90 GLY A CA 1
ATOM 733 C C . GLY A 1 90 ? 12.546 0.436 -12.246 1.00 74.94 90 GLY A C 1
ATOM 734 O O . GLY A 1 90 ? 11.556 0.087 -11.607 1.00 74.94 90 GLY A O 1
ATOM 735 N N . ILE A 1 91 ? 13.418 1.325 -11.767 1.00 75.00 91 ILE A N 1
ATOM 736 C CA . ILE A 1 91 ? 13.326 1.964 -10.446 1.00 75.00 91 ILE A CA 1
ATOM 737 C C . ILE A 1 91 ? 13.166 3.486 -10.570 1.00 75.00 91 ILE A C 1
ATOM 739 O O . ILE A 1 91 ? 13.364 4.079 -11.629 1.00 75.00 91 ILE A O 1
ATOM 743 N N . GLY A 1 92 ? 12.806 4.146 -9.468 1.00 78.31 92 GLY A N 1
ATOM 744 C CA . GLY A 1 92 ? 12.737 5.607 -9.407 1.00 78.31 92 GLY A CA 1
ATOM 745 C C . GLY A 1 92 ? 11.490 6.183 -10.081 1.00 78.31 92 GLY A C 1
ATOM 746 O O . GLY A 1 92 ? 10.367 5.859 -9.690 1.00 78.31 92 GLY A O 1
ATOM 747 N N . SER A 1 93 ? 11.681 7.079 -11.053 1.00 81.81 93 SER A N 1
ATOM 748 C CA . SER A 1 93 ? 10.595 7.864 -11.657 1.00 81.81 93 SER A CA 1
ATOM 749 C C . SER A 1 93 ? 9.581 7.002 -12.411 1.00 81.81 93 SER A C 1
ATOM 751 O O . SER A 1 93 ? 8.389 7.275 -12.326 1.00 81.81 93 SER A O 1
ATOM 753 N N . VAL A 1 94 ? 10.015 5.922 -13.069 1.00 84.25 94 VAL A N 1
ATOM 754 C CA . VAL A 1 94 ? 9.139 5.006 -13.829 1.00 84.25 94 VAL A CA 1
ATOM 755 C C . VAL A 1 94 ? 8.036 4.420 -12.944 1.00 84.25 94 VAL A C 1
ATOM 757 O O . VAL A 1 94 ? 6.857 4.445 -13.297 1.00 84.25 94 VAL A O 1
ATOM 760 N N . VAL A 1 95 ? 8.411 3.965 -11.751 1.00 85.81 95 VAL A N 1
AT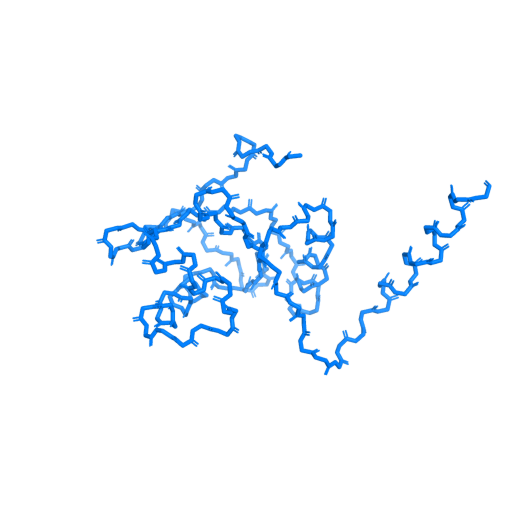OM 761 C CA . VAL A 1 95 ? 7.492 3.364 -10.779 1.00 85.81 95 VAL A CA 1
ATOM 762 C C . VAL A 1 95 ? 6.501 4.406 -10.249 1.00 85.81 95 VAL A C 1
ATOM 764 O O . VAL A 1 95 ? 5.307 4.133 -10.130 1.00 85.81 95 VAL A O 1
ATOM 767 N N . GLN A 1 96 ? 6.976 5.632 -10.003 1.00 86.38 96 GLN A N 1
ATOM 768 C CA . GLN A 1 96 ? 6.120 6.749 -9.593 1.00 86.38 96 GLN A CA 1
ATOM 769 C C . GLN A 1 96 ? 5.133 7.147 -10.698 1.00 86.38 96 GLN A C 1
ATOM 771 O O . GLN A 1 96 ? 3.975 7.439 -10.406 1.00 86.38 96 GLN A O 1
ATOM 776 N N . PHE A 1 97 ? 5.546 7.133 -11.969 1.00 85.88 97 PHE A N 1
ATOM 777 C CA . PHE A 1 97 ? 4.648 7.428 -13.087 1.00 85.88 97 PHE A CA 1
ATOM 778 C C . PHE A 1 97 ? 3.517 6.404 -13.194 1.00 85.88 97 PHE A C 1
ATOM 780 O O . PHE A 1 97 ? 2.360 6.792 -13.365 1.00 85.88 97 PHE A O 1
ATOM 787 N N . ALA A 1 98 ? 3.826 5.117 -13.045 1.00 89.19 98 ALA A N 1
ATOM 788 C CA . ALA A 1 98 ? 2.813 4.070 -13.068 1.00 89.19 98 ALA A CA 1
ATOM 789 C C . ALA A 1 98 ? 1.844 4.159 -11.880 1.00 89.19 98 ALA A C 1
ATOM 791 O O . ALA A 1 98 ? 0.639 4.000 -12.067 1.00 89.19 98 ALA A O 1
ATOM 792 N N . GLU A 1 99 ? 2.342 4.492 -10.683 1.00 91.06 99 GLU A N 1
ATOM 793 C CA . GLU A 1 99 ? 1.498 4.790 -9.519 1.00 91.06 99 GLU A CA 1
ATOM 794 C C . GLU A 1 99 ? 0.481 5.891 -9.849 1.00 91.06 99 GLU A C 1
ATOM 796 O O . GLU A 1 99 ? -0.719 5.710 -9.658 1.00 91.06 99 GLU A O 1
ATOM 801 N N . GLN A 1 100 ? 0.941 7.014 -10.406 1.00 88.88 100 GLN A N 1
ATOM 802 C CA . GLN A 1 100 ? 0.073 8.145 -10.741 1.00 88.88 100 GLN A CA 1
ATOM 803 C C . GLN A 1 100 ? -0.926 7.815 -11.858 1.00 88.88 100 GLN A C 1
ATOM 805 O O . GLN A 1 100 ? -2.071 8.269 -11.812 1.00 88.88 100 GLN A O 1
ATOM 810 N N . ALA A 1 101 ? -0.525 7.014 -12.848 1.00 87.75 101 ALA A N 1
ATOM 811 C CA . ALA A 1 101 ? -1.430 6.531 -13.886 1.00 87.75 101 ALA A CA 1
ATOM 812 C C . ALA A 1 101 ? -2.548 5.657 -13.291 1.00 87.75 101 ALA A C 1
ATOM 814 O O . ALA A 1 101 ? -3.722 5.867 -13.600 1.00 87.75 101 ALA A O 1
ATOM 815 N N . LEU A 1 102 ? -2.205 4.738 -12.384 1.00 89.44 102 LEU A N 1
ATOM 816 C CA . LEU A 1 102 ? -3.168 3.859 -11.718 1.00 89.44 102 LEU A CA 1
ATOM 817 C C . LEU A 1 102 ? -4.069 4.609 -10.732 1.00 89.44 102 LEU A C 1
ATOM 819 O O . LEU A 1 102 ? -5.263 4.328 -10.688 1.00 89.44 102 LEU A O 1
ATOM 823 N N . ILE A 1 103 ? -3.553 5.605 -10.005 1.00 89.62 103 ILE A N 1
ATOM 824 C CA . ILE A 1 103 ? -4.375 6.491 -9.163 1.00 89.62 103 ILE A CA 1
ATOM 825 C C . ILE A 1 103 ? -5.437 7.197 -10.009 1.00 89.62 103 ILE A C 1
ATOM 827 O O . ILE A 1 103 ? -6.601 7.229 -9.624 1.00 89.62 103 ILE A O 1
ATOM 831 N N . LYS A 1 104 ? -5.067 7.728 -11.180 1.00 86.75 104 LYS A N 1
ATOM 832 C CA . LYS A 1 104 ? -6.027 8.385 -12.078 1.00 86.75 104 LYS A CA 1
ATOM 833 C C . LYS A 1 104 ? -7.055 7.418 -12.654 1.00 86.75 104 LYS A C 1
ATOM 835 O O . LYS A 1 104 ? -8.226 7.767 -12.740 1.00 86.75 104 LYS A O 1
ATOM 840 N N . LEU A 1 105 ? -6.613 6.230 -13.061 1.00 86.38 105 LEU A N 1
ATOM 841 C CA . LEU A 1 105 ? -7.474 5.230 -13.688 1.00 86.38 105 LEU A CA 1
ATOM 842 C C . LEU A 1 105 ? -8.474 4.627 -12.695 1.00 86.38 105 LEU A C 1
ATOM 844 O O . LEU A 1 105 ? -9.641 4.436 -13.025 1.00 86.38 105 LEU A O 1
ATOM 848 N N . LEU A 1 106 ? -8.006 4.301 -11.490 1.00 86.94 106 LEU A N 1
ATOM 849 C CA . LEU A 1 106 ? -8.779 3.558 -10.497 1.00 86.94 106 LEU A CA 1
ATOM 850 C C . LEU A 1 106 ? -9.477 4.464 -9.479 1.00 86.94 106 LEU A C 1
ATOM 852 O O . LEU A 1 106 ? -10.404 4.002 -8.818 1.00 86.94 106 LEU A O 1
ATOM 856 N N . ASN A 1 107 ? -9.057 5.730 -9.379 1.00 87.56 107 ASN A N 1
ATOM 857 C CA . ASN A 1 107 ? -9.609 6.748 -8.486 1.00 87.56 107 ASN A CA 1
ATOM 858 C C . ASN A 1 107 ? -9.786 6.233 -7.038 1.00 87.56 107 ASN A C 1
ATOM 860 O O . ASN A 1 107 ? -10.921 6.096 -6.569 1.00 87.56 107 ASN A O 1
ATOM 864 N N . PRO A 1 108 ? -8.684 5.885 -6.338 1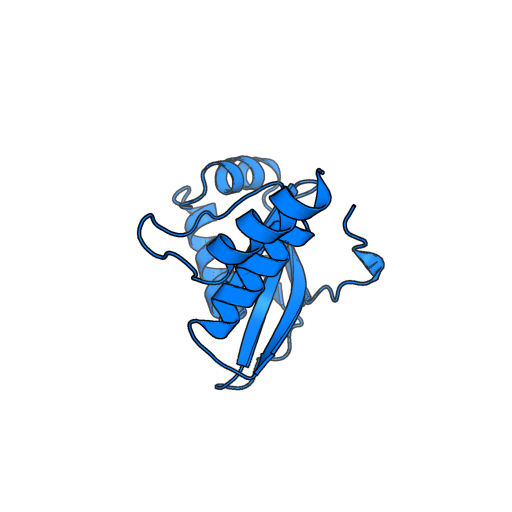.00 89.25 108 PRO A N 1
ATOM 865 C CA . PRO A 1 108 ? -8.752 5.331 -4.991 1.00 89.25 108 PRO A CA 1
ATOM 866 C C . PRO A 1 108 ? -9.388 6.331 -4.023 1.00 89.25 108 PRO A C 1
ATOM 868 O O . PRO A 1 108 ? -9.215 7.543 -4.148 1.00 89.25 108 PRO A O 1
ATOM 871 N N . THR A 1 109 ? -10.105 5.831 -3.018 1.00 90.44 109 THR A N 1
ATOM 872 C CA . THR A 1 109 ? -10.810 6.709 -2.069 1.00 90.44 109 THR A CA 1
ATOM 873 C C . THR A 1 109 ? -9.851 7.438 -1.124 1.00 90.44 109 THR A C 1
ATOM 875 O O . THR A 1 109 ? -10.199 8.488 -0.574 1.00 90.44 109 THR A O 1
ATOM 878 N N . ILE A 1 110 ? -8.648 6.897 -0.928 1.00 88.56 110 ILE A N 1
ATOM 879 C CA . ILE A 1 110 ? -7.553 7.473 -0.156 1.00 88.56 110 ILE A CA 1
ATOM 880 C C . ILE A 1 110 ? -6.446 7.872 -1.136 1.00 88.56 110 ILE A C 1
ATOM 882 O O . ILE A 1 110 ? -5.683 7.036 -1.622 1.00 88.56 110 ILE A O 1
ATOM 886 N N . SER A 1 111 ? -6.321 9.170 -1.391 1.00 74.69 111 SER A N 1
ATOM 887 C CA . SER A 1 111 ? -5.277 9.697 -2.270 1.00 74.69 111 SER A CA 1
ATOM 888 C C . SER A 1 111 ? -3.986 9.980 -1.501 1.00 74.69 111 SER A C 1
ATOM 890 O O . SER A 1 111 ? -3.996 10.696 -0.497 1.00 74.69 111 SER A O 1
ATOM 892 N N . SER A 1 112 ? -2.848 9.508 -2.011 1.00 62.75 112 SER A N 1
ATOM 893 C CA . SER A 1 112 ? -1.555 10.158 -1.772 1.00 62.75 112 SER A CA 1
ATOM 894 C C . SER A 1 112 ? -1.311 11.187 -2.866 1.00 62.75 112 SER A C 1
ATOM 896 O O . SER A 1 112 ? -0.991 10.838 -3.999 1.00 62.75 112 SER A O 1
ATOM 898 N N . CYS A 1 113 ? -1.444 12.471 -2.542 1.00 50.91 113 CYS A N 1
ATOM 899 C CA . CYS A 1 113 ? -0.898 13.513 -3.405 1.00 50.91 113 CYS A CA 1
ATOM 900 C C . CYS A 1 113 ? 0.631 13.506 -3.271 1.00 50.91 113 CYS A C 1
ATOM 902 O O . CYS A 1 113 ? 1.152 13.463 -2.154 1.00 50.91 113 CYS A O 1
ATOM 904 N N . LEU A 1 114 ? 1.349 13.571 -4.396 1.00 48.44 114 LEU A N 1
ATOM 905 C CA . LEU A 1 114 ? 2.789 13.833 -4.383 1.00 48.44 114 LEU A CA 1
ATOM 906 C C . LEU A 1 114 ? 3.072 15.160 -3.648 1.00 48.44 114 LEU A C 1
ATOM 908 O O . LEU A 1 114 ? 2.251 16.083 -3.721 1.00 48.44 114 LEU A O 1
ATOM 912 N N . PRO A 1 115 ? 4.219 15.294 -2.956 1.00 40.75 115 PRO A N 1
ATOM 913 C CA . PRO A 1 115 ? 4.625 16.572 -2.384 1.00 40.75 115 PRO A CA 1
ATOM 914 C C . PRO A 1 115 ? 4.640 17.662 -3.467 1.00 40.75 115 PRO A C 1
ATOM 916 O O . PRO A 1 115 ? 5.059 17.422 -4.603 1.00 40.75 115 PRO A O 1
ATOM 919 N N . LYS A 1 116 ? 4.153 18.861 -3.114 1.00 34.00 116 LYS A N 1
ATOM 920 C CA . LYS A 1 116 ? 4.120 20.040 -3.995 1.00 34.00 116 LYS A CA 1
ATOM 921 C C . LYS A 1 116 ? 5.527 20.285 -4.560 1.00 34.00 116 LYS A C 1
ATOM 923 O O . LYS A 1 116 ? 6.410 20.689 -3.814 1.00 34.00 116 LYS A O 1
ATOM 928 N N . GLY A 1 117 ? 5.731 20.027 -5.853 1.00 37.78 117 GLY A N 1
ATOM 929 C CA . GLY A 1 117 ? 7.007 20.288 -6.533 1.00 37.78 117 GLY A CA 1
ATOM 930 C C . GLY A 1 117 ? 7.365 19.322 -7.663 1.00 37.78 117 GLY A C 1
ATOM 931 O O . GLY A 1 117 ? 8.079 19.720 -8.574 1.00 37.78 117 GLY A O 1
ATOM 932 N N . ASN A 1 118 ? 6.829 18.095 -7.671 1.00 40.41 118 ASN A N 1
ATOM 933 C CA . ASN A 1 118 ? 7.059 17.152 -8.773 1.00 40.41 118 ASN A CA 1
ATOM 934 C C . ASN A 1 118 ? 5.960 17.274 -9.836 1.00 40.41 118 ASN A C 1
ATOM 936 O O . ASN A 1 118 ? 4.936 16.590 -9.786 1.00 40.41 118 ASN A O 1
ATOM 940 N N . THR A 1 119 ? 6.165 18.151 -10.818 1.00 40.59 119 THR A N 1
ATOM 941 C CA . THR A 1 119 ? 5.359 18.169 -12.041 1.00 40.59 119 THR A CA 1
ATOM 942 C C . THR A 1 119 ? 5.782 17.006 -12.940 1.00 40.59 119 THR A C 1
ATOM 944 O O . THR A 1 119 ? 6.870 16.981 -13.505 1.00 40.59 119 THR A O 1
ATOM 947 N N . CYS A 1 120 ? 4.915 16.004 -13.076 1.00 43.25 120 CYS A N 1
ATOM 948 C CA . CYS A 1 120 ? 5.071 14.979 -14.105 1.00 43.25 120 CYS A CA 1
ATOM 949 C C . CYS A 1 120 ? 4.716 15.594 -15.475 1.00 43.25 120 CYS A C 1
ATOM 951 O O . CYS A 1 120 ? 3.560 15.977 -15.658 1.00 43.25 120 CYS A O 1
ATOM 953 N N . PRO A 1 121 ? 5.620 15.636 -16.470 1.00 42.62 121 PRO A N 1
ATOM 954 C CA . PRO A 1 121 ? 5.330 16.212 -17.794 1.00 42.62 121 PRO A CA 1
ATOM 955 C C . PRO A 1 121 ? 4.244 15.452 -18.583 1.00 42.62 121 PRO A C 1
ATOM 957 O O . PRO A 1 121 ? 3.733 15.940 -19.586 1.00 42.62 121 PRO A O 1
ATOM 960 N N . PHE A 1 122 ? 3.839 14.264 -18.123 1.00 43.25 122 PHE A N 1
ATOM 961 C CA . PHE A 1 122 ? 2.733 13.511 -18.715 1.00 43.25 122 PHE A CA 1
ATOM 962 C C . PHE A 1 122 ? 1.355 13.962 -18.207 1.00 43.25 122 PHE A C 1
ATOM 964 O O . PHE A 1 122 ? 0.353 13.827 -18.909 1.00 43.25 122 PHE A O 1
ATOM 971 N N . THR A 1 123 ? 1.264 14.527 -16.994 1.00 44.34 123 THR A N 1
ATOM 972 C CA . THR A 1 123 ? -0.029 15.005 -16.488 1.00 44.34 123 THR A CA 1
ATOM 973 C C . THR A 1 123 ? -0.464 16.289 -17.175 1.00 44.34 123 THR A C 1
ATOM 975 O O . THR A 1 123 ? -1.666 16.456 -17.327 1.00 44.34 123 THR A O 1
ATOM 978 N N . SER A 1 124 ? 0.461 17.126 -17.659 1.00 41.78 124 SER A N 1
ATOM 979 C CA . SER A 1 124 ? 0.144 18.297 -18.487 1.00 41.78 124 SER A CA 1
ATOM 980 C C . SER A 1 124 ? -0.442 17.918 -19.851 1.00 41.78 124 SER A C 1
ATOM 982 O O . SER A 1 124 ? -1.396 18.555 -20.278 1.00 41.78 124 SER A O 1
ATOM 984 N N . ASN A 1 125 ? 0.038 16.845 -20.492 1.00 40.56 125 ASN A N 1
ATOM 985 C CA . ASN A 1 125 ? -0.454 16.432 -21.817 1.00 40.56 125 ASN A CA 1
ATOM 986 C C . ASN A 1 125 ? -1.831 15.745 -21.780 1.00 40.56 125 ASN A C 1
ATOM 988 O O . ASN A 1 125 ? -2.583 15.822 -22.747 1.00 40.56 125 ASN A O 1
ATOM 992 N N . LEU A 1 126 ? -2.210 15.125 -20.658 1.00 40.12 126 LEU A N 1
ATOM 993 C CA . LEU A 1 126 ? -3.559 14.565 -20.489 1.00 40.12 126 LEU A CA 1
ATOM 994 C C . LEU A 1 126 ? -4.647 15.646 -20.337 1.00 40.12 126 LEU A C 1
ATOM 996 O O . LEU A 1 126 ? -5.788 15.396 -20.713 1.00 40.12 126 LEU A O 1
ATOM 1000 N N . TRP A 1 127 ? -4.310 16.842 -19.832 1.00 40.25 127 TRP A N 1
ATOM 1001 C CA . TRP A 1 127 ? -5.239 17.986 -19.796 1.00 40.25 127 TRP A CA 1
ATOM 1002 C C . TRP A 1 127 ? -5.526 18.561 -21.187 1.00 40.25 127 TRP A C 1
ATOM 1004 O O . TRP A 1 127 ? -6.590 19.141 -21.400 1.00 40.25 127 TRP A O 1
ATOM 1014 N N . THR A 1 128 ? -4.592 18.411 -22.126 1.00 39.03 128 THR A N 1
ATOM 1015 C CA . THR A 1 128 ? -4.786 18.828 -23.519 1.00 39.03 128 THR A CA 1
ATOM 1016 C C . THR A 1 128 ? -5.751 17.877 -24.229 1.00 39.03 128 THR A C 1
ATOM 1018 O O . THR A 1 128 ? -6.708 18.327 -24.847 1.00 39.03 128 THR A O 1
ATOM 1021 N N . ILE A 1 129 ? -5.589 16.565 -24.029 1.00 40.34 129 ILE A N 1
ATOM 1022 C CA . ILE A 1 129 ? -6.424 15.542 -24.679 1.00 40.34 129 ILE A CA 1
ATOM 1023 C C . ILE A 1 129 ? -7.866 15.541 -24.135 1.00 40.34 129 ILE A C 1
ATOM 1025 O O . ILE A 1 129 ? -8.814 15.383 -24.899 1.00 40.34 129 ILE A O 1
ATOM 1029 N N . SER A 1 130 ? -8.081 15.770 -22.833 1.00 37.09 130 SER A N 1
ATOM 1030 C CA . SER A 1 130 ? -9.447 15.822 -22.279 1.00 37.09 130 SER A CA 1
ATOM 1031 C C . SER A 1 130 ? -10.254 17.041 -22.744 1.00 37.09 130 SER A C 1
ATOM 1033 O O . SER A 1 130 ? -11.484 16.974 -22.788 1.00 37.09 130 SER A O 1
ATOM 1035 N N . LYS A 1 131 ? -9.584 18.135 -23.132 1.00 37.84 131 LYS A N 1
ATOM 1036 C CA . LYS A 1 131 ? -10.230 19.302 -23.751 1.00 37.84 131 LYS A CA 1
ATOM 1037 C C . LYS A 1 131 ? -10.612 19.066 -25.212 1.00 37.84 131 LYS A C 1
ATOM 1039 O O . LYS A 1 131 ? -11.608 19.629 -25.648 1.00 37.84 131 LYS A O 1
ATOM 1044 N N . GLU A 1 132 ? -9.876 18.227 -25.935 1.00 36.62 132 GLU A N 1
ATOM 1045 C CA . GLU A 1 132 ? -10.175 17.897 -27.338 1.00 36.62 132 GLU A CA 1
ATOM 1046 C C . GLU A 1 132 ? -11.323 16.890 -27.487 1.00 36.62 132 GLU A C 1
ATOM 1048 O O . GLU A 1 132 ? -12.030 16.918 -28.485 1.00 36.62 132 GLU A O 1
ATOM 1053 N N . ILE A 1 133 ? -11.575 16.046 -26.482 1.00 44.88 133 ILE A N 1
ATOM 1054 C CA . ILE A 1 133 ? -12.688 15.074 -26.507 1.00 44.88 133 ILE A CA 1
ATOM 1055 C C . ILE A 1 133 ? -14.037 15.721 -26.111 1.00 44.88 133 ILE A C 1
ATOM 1057 O O . ILE A 1 133 ? -15.088 15.100 -26.237 1.00 44.88 133 ILE A O 1
ATOM 1061 N N . SER A 1 134 ? -14.028 16.975 -25.644 1.00 40.25 134 SER A N 1
ATOM 1062 C CA . SER A 1 134 ? -15.238 17.714 -25.235 1.00 40.25 134 SER A CA 1
ATOM 1063 C C . SER A 1 134 ? -15.674 18.803 -26.233 1.00 40.25 134 SER A C 1
ATOM 1065 O O . SER A 1 134 ? -16.374 19.732 -25.825 1.00 40.25 134 SER A O 1
ATOM 1067 N N . GLN A 1 135 ? -15.256 18.721 -27.503 1.00 38.97 135 GLN A N 1
ATOM 1068 C CA . GLN A 1 135 ? -15.757 19.569 -28.597 1.00 38.97 135 GLN A CA 1
ATOM 1069 C C . GLN A 1 135 ? -16.603 18.769 -29.584 1.00 38.97 135 GLN A C 1
ATOM 1071 O O . GLN A 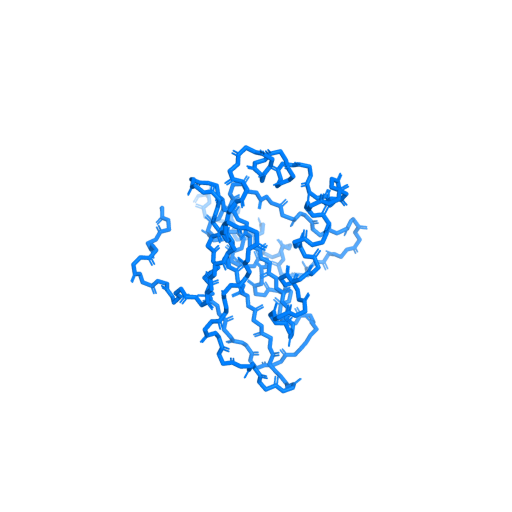1 135 ? -16.197 17.637 -29.925 1.00 38.97 135 GLN A O 1
#

Mean predicted aligned error: 8.64 Å

Organism: NCBI:txid47678

Foldseek 3Di:
DDDCVPWAFQWKFDPNDTDGNDDQDDQQKKFWKWKALPPFIDIDIDNGPVVVVVVQLVCLVVLNDPQNVVNVSCVVRVMIIMTTDDMDRHDDPVRVVVSVVCCVVVVTPGDDDDPPPDDDPVVVVVVVVVVVVVD

Solvent-accessible surface area (backbone atoms only — not comparable to full-atom values): 7959 Å² total; per-residue (Å²): 130,87,65,65,91,80,42,52,75,32,32,36,35,47,93,90,43,79,48,74,76,61,78,81,65,55,98,55,22,18,38,29,35,34,41,34,44,89,92,40,29,33,60,46,63,42,68,44,65,72,61,53,52,52,51,52,51,54,26,46,76,68,74,62,38,89,50,58,70,60,38,58,54,34,75,74,62,61,38,35,41,31,29,50,76,46,79,40,88,39,63,68,67,62,39,54,51,52,33,54,51,47,42,68,74,67,58,47,78,42,75,76,77,76,70,95,82,76,82,57,79,65,63,63,57,53,60,54,53,59,58,62,74,73,110

Radius of gyration: 15.7 Å; Cα contacts (8 Å, |Δi|>4): 182; chains: 1; bounding box: 32×34×45 Å

Nearest PDB structures (foldseek):
  1mk0-assembly1_A  TM=8.784E-01  e=1.113E-04  Tequatrovirus T4
  1ln0-assembly1_A  TM=8.732E-01  e=3.448E-04  Tequatrovirus T4
  8yl4-assembly1_B  TM=2.391E-01  e=5.817E+00  Escherichia coli

InterPro domains:
  IPR035901 GIY-YIG endonuclease superfamily [G3DSA:3.40.1440.10] (32-116)
  IPR035901 GIY-YIG endonuclease superfamily [SSF82771] (32-109)